Protein AF-A0A8T5V9V4-F1 (afdb_monomer)

Sequence (158 aa):
MKAQYICRNLYGHRDVLGFDLEGMMAEYPRILGSREQSSMVSTWTEYLRLSKPDTDSALLEICQYEALGERTWDGEGEPVDAPDEIDGKNVVGVEDGMVIGGELQCGNGSFHFTKQTLPDAIEWLGDNWNISDDVCHELAEAVGATTGSTTTESLPKS

Foldseek 3Di:
DDPPDDDDDDDDDDDDDDPPVPPDPPDPFDFPDKDWDDDPVFIFIWTWTWGQPDQFKIKTWIWTFDQLAFFDADPVRHTDDDPCDHPNWGFPQAGRRTTTTHDTGTDPDMDMDGLVCLVVVVVVCVVPHDDDPVNSCVSCVSNVNDPPPPPPPDDDDD

Nearest PDB structures (foldseek):
  1frs-assembly1_A  TM=3.199E-01  e=4.321E-01  Enterobacteria phage fr
  4rth-assembly1_A  TM=4.993E-01  e=8.857E+00  Zea mays
  2vtu-assembly1_L  TM=3.217E-01  e=5.010E+00  Escherichia phage MS2

Secondary structure (DSSP, 8-state):
-----S----------------S----SSEEEEEEEEE-SS-EEEEEEEEE-SSSSEEEEEEEEEEEEEEPPB-TTSPBPPPPSEETTEEEEEEETTEEEEEEEEEEEEEEEEETTTHHHHHHHHHHHS---HHHHHHHHHHTT----------PPP-

Organism: NCBI:txid2819348

Structure (mmCIF, N/CA/C/O backbone):
data_AF-A0A8T5V9V4-F1
#
_entry.id   AF-A0A8T5V9V4-F1
#
loop_
_atom_site.group_PDB
_atom_site.id
_atom_site.type_symbol
_atom_site.label_atom_id
_atom_site.label_alt_id
_atom_site.label_comp_id
_atom_site.label_asym_id
_atom_site.label_entity_id
_atom_site.label_seq_id
_atom_site.pdbx_PDB_ins_code
_atom_site.Cartn_x
_atom_site.Cartn_y
_atom_site.Cartn_z
_atom_site.occupancy
_atom_site.B_iso_or_equiv
_atom_site.auth_seq_id
_atom_site.auth_comp_id
_atom_site.auth_asym_id
_atom_site.auth_atom_id
_atom_site.pdbx_PDB_model_num
ATOM 1 N N . MET A 1 1 ? -4.435 26.937 9.897 1.00 34.62 1 MET A N 1
ATOM 2 C CA . MET A 1 1 ? -5.812 26.630 9.455 1.00 34.62 1 MET A CA 1
ATOM 3 C C . MET A 1 1 ? -6.039 25.166 9.787 1.00 34.62 1 MET A C 1
ATOM 5 O O . MET A 1 1 ? -5.243 24.353 9.348 1.00 34.62 1 MET A O 1
ATOM 9 N N . LYS A 1 2 ? -6.966 24.855 10.700 1.00 35.38 2 LYS A N 1
ATOM 10 C CA . LYS A 1 2 ? -7.152 23.501 11.247 1.00 35.38 2 LYS A CA 1
ATOM 11 C C . LYS A 1 2 ? -8.234 22.785 10.441 1.00 35.38 2 LYS A C 1
ATOM 13 O O . LYS A 1 2 ? -9.381 23.220 10.485 1.00 35.38 2 LYS A O 1
ATOM 18 N N . ALA A 1 3 ? -7.870 21.723 9.729 1.00 34.91 3 ALA A N 1
ATOM 19 C CA . ALA A 1 3 ? -8.817 20.801 9.115 1.00 34.91 3 ALA A CA 1
ATOM 20 C C . ALA A 1 3 ? -9.404 19.901 10.216 1.00 34.91 3 ALA A C 1
ATOM 22 O O . ALA A 1 3 ? -8.890 18.837 10.526 1.00 34.91 3 ALA A O 1
ATOM 23 N N . GLN A 1 4 ? -10.440 20.393 10.889 1.00 42.69 4 GLN A N 1
ATOM 24 C CA . GLN A 1 4 ? -11.364 19.559 11.653 1.00 42.69 4 GLN A CA 1
ATOM 25 C C . GLN A 1 4 ? -12.480 19.214 10.680 1.00 42.69 4 GLN A C 1
ATOM 27 O O . GLN A 1 4 ? -13.126 20.168 10.295 1.00 42.69 4 GLN A O 1
ATOM 32 N N . TYR A 1 5 ? -12.674 17.963 10.251 1.00 44.88 5 TYR A N 1
ATOM 33 C CA . TYR A 1 5 ? -13.955 17.411 9.752 1.00 44.88 5 TYR A CA 1
ATOM 34 C C . TYR A 1 5 ? -13.731 16.045 9.089 1.00 44.88 5 TYR A C 1
ATOM 36 O O . TYR A 1 5 ? -13.933 15.935 7.892 1.00 44.88 5 TYR A O 1
ATOM 44 N N . ILE A 1 6 ? -13.347 14.989 9.811 1.00 46.00 6 ILE A N 1
ATOM 45 C CA . ILE A 1 6 ? -13.555 13.624 9.294 1.00 46.00 6 ILE A CA 1
ATOM 46 C C . ILE A 1 6 ? -13.877 12.713 10.492 1.00 46.00 6 ILE A C 1
ATOM 48 O O . ILE A 1 6 ? -13.220 12.805 11.524 1.00 46.00 6 ILE A O 1
ATOM 52 N N . CYS A 1 7 ? -14.938 11.909 10.377 1.00 35.66 7 CYS A N 1
ATOM 53 C CA . CYS A 1 7 ? -15.398 10.894 11.341 1.00 35.66 7 CYS A CA 1
ATOM 54 C C . CYS A 1 7 ? -16.089 11.399 12.625 1.00 35.66 7 CYS A C 1
ATOM 56 O O . CYS A 1 7 ? -15.644 11.143 13.743 1.00 35.66 7 CYS A O 1
ATOM 58 N N . ARG A 1 8 ? -17.247 12.064 12.501 1.00 39.72 8 ARG A N 1
ATOM 59 C CA . ARG A 1 8 ? -18.157 12.275 13.645 1.00 39.72 8 ARG A CA 1
ATOM 60 C C . ARG A 1 8 ? -19.293 11.247 13.602 1.00 39.72 8 ARG A C 1
ATOM 62 O O . ARG A 1 8 ? -20.023 11.209 12.621 1.00 39.72 8 ARG A O 1
ATOM 69 N N . ASN A 1 9 ? -19.450 10.508 14.705 1.00 39.09 9 ASN A N 1
ATOM 70 C CA . ASN A 1 9 ? -20.469 9.491 15.026 1.00 39.09 9 ASN A CA 1
ATOM 71 C C . ASN A 1 9 ? -20.165 8.032 14.641 1.00 39.09 9 ASN A C 1
ATOM 73 O O . ASN A 1 9 ? -20.862 7.417 13.842 1.00 39.09 9 ASN A O 1
ATOM 77 N N . LEU A 1 10 ? -19.218 7.434 15.361 1.00 43.97 10 LEU A N 1
ATOM 78 C CA . LEU A 1 10 ? -19.236 6.007 15.687 1.00 43.97 10 LEU A CA 1
ATOM 79 C C . LEU A 1 10 ? -19.757 5.909 17.121 1.00 43.97 10 LEU A C 1
ATOM 81 O O . LEU A 1 10 ? -19.071 6.405 17.995 1.00 43.97 10 LEU A O 1
ATOM 85 N N . TYR A 1 11 ? -20.975 5.417 17.348 1.00 42.75 11 TYR A N 1
ATOM 86 C CA . TYR A 1 11 ? -21.455 4.728 18.566 1.00 42.75 11 TYR A CA 1
ATOM 87 C C . TYR A 1 11 ? -22.992 4.735 18.567 1.00 42.75 11 TYR A C 1
ATOM 89 O O . TYR A 1 11 ? -23.639 5.690 18.993 1.00 42.75 11 TYR A O 1
ATOM 97 N N . GLY A 1 12 ? -23.571 3.632 18.091 1.00 33.81 12 GLY A N 1
ATOM 98 C CA . GLY A 1 12 ? -24.980 3.281 18.241 1.00 33.81 12 GLY A CA 1
ATOM 99 C C . GLY A 1 12 ? -25.071 1.866 18.808 1.00 33.81 12 GLY A C 1
ATOM 100 O O . GLY A 1 12 ? -24.457 0.942 18.289 1.00 33.81 12 GLY A O 1
ATOM 101 N N . HIS A 1 13 ? -25.765 1.734 19.932 1.00 36.75 13 HIS A N 1
ATOM 102 C CA . HIS A 1 13 ? -25.834 0.569 20.811 1.00 36.75 13 HIS A CA 1
ATOM 103 C C . HIS A 1 13 ? -27.054 -0.319 20.477 1.00 36.75 13 HIS A C 1
ATOM 105 O O . HIS A 1 13 ? -28.148 0.228 20.357 1.00 36.75 13 HIS A O 1
ATOM 111 N N . ARG A 1 14 ? -26.868 -1.661 20.503 1.00 38.25 14 ARG A N 1
ATOM 112 C CA . ARG A 1 14 ? -27.854 -2.784 20.383 1.00 38.25 14 ARG A CA 1
ATOM 113 C C . ARG A 1 14 ? -28.484 -2.994 18.992 1.00 38.25 14 ARG A C 1
ATOM 115 O O . ARG A 1 14 ? -28.749 -2.029 18.301 1.00 38.25 14 ARG A O 1
ATOM 122 N N . ASP A 1 15 ? -28.752 -4.211 18.514 1.00 36.56 15 ASP A N 1
ATOM 123 C CA . ASP A 1 15 ? -29.278 -5.403 19.195 1.00 36.56 15 ASP A CA 1
ATOM 124 C C . ASP A 1 15 ? -28.777 -6.712 18.538 1.00 36.56 15 ASP A C 1
ATOM 126 O O . ASP A 1 15 ? -28.362 -6.737 17.382 1.00 36.56 15 ASP A O 1
ATOM 130 N N . VAL A 1 16 ? -28.796 -7.789 19.321 1.00 57.00 16 VAL A N 1
ATOM 131 C CA . VAL A 1 16 ? -28.527 -9.182 18.937 1.00 57.00 16 VAL A CA 1
ATOM 132 C C . VAL A 1 16 ? -29.448 -9.638 17.801 1.00 57.00 16 VAL A C 1
ATOM 134 O O . VAL A 1 16 ? -30.633 -9.343 17.855 1.00 57.00 16 VAL A O 1
ATOM 137 N N . LEU A 1 17 ? -28.913 -10.397 16.832 1.00 40.59 17 LEU A N 1
ATOM 138 C CA . LEU A 1 17 ? -29.478 -11.614 16.208 1.00 40.59 17 LEU A CA 1
ATOM 139 C C . LEU A 1 17 ? -28.797 -11.882 14.849 1.00 40.59 17 LEU A C 1
ATOM 141 O O . LEU A 1 17 ? -28.763 -11.010 13.991 1.00 40.59 17 LEU A O 1
ATOM 145 N N . GLY A 1 18 ? -28.334 -13.120 14.643 1.00 36.03 18 GLY A N 1
ATOM 146 C CA . GLY A 1 18 ? -27.985 -13.644 13.316 1.00 36.03 18 GLY A CA 1
ATOM 147 C C . GLY A 1 18 ? -26.489 -13.752 13.045 1.00 36.03 18 GLY A C 1
ATOM 148 O O . GLY A 1 18 ? -25.892 -12.886 12.424 1.00 36.03 18 GLY A O 1
ATOM 149 N N . PHE A 1 19 ? -25.902 -14.855 13.505 1.00 43.56 19 PHE A N 1
ATOM 150 C CA . PHE A 1 19 ? -24.667 -15.417 12.965 1.00 43.56 19 PHE A CA 1
ATOM 151 C C . PHE A 1 19 ? -24.876 -15.663 11.459 1.00 43.56 19 PHE A C 1
ATOM 153 O O . PHE A 1 19 ? -25.544 -16.625 11.091 1.00 43.56 19 PHE A O 1
ATOM 160 N N . ASP A 1 20 ? -24.334 -14.799 10.611 1.00 39.78 20 ASP A N 1
ATOM 161 C CA . ASP A 1 20 ? -24.096 -15.096 9.200 1.00 39.78 20 ASP A CA 1
ATOM 162 C C . ASP A 1 20 ? -22.614 -14.795 8.950 1.00 39.78 20 ASP A C 1
ATOM 164 O O . ASP A 1 20 ? -22.193 -13.654 8.785 1.00 39.78 20 ASP A O 1
ATOM 168 N N . LEU A 1 21 ? -21.794 -15.833 9.124 1.00 50.41 21 LEU A N 1
ATOM 169 C CA . LEU A 1 21 ? -20.327 -15.795 9.070 1.00 50.41 21 LEU A CA 1
ATOM 170 C C . LEU A 1 21 ? -19.792 -15.986 7.639 1.00 50.41 21 LEU A C 1
ATOM 172 O O . LEU A 1 21 ? -18.595 -16.200 7.469 1.00 50.41 21 LEU A O 1
ATOM 176 N N . GLU A 1 22 ? -20.655 -15.942 6.619 1.00 46.28 22 GLU A N 1
ATOM 177 C CA . GLU A 1 22 ? -20.308 -16.327 5.241 1.00 46.28 22 GLU A CA 1
ATOM 178 C C . GLU A 1 22 ? -20.420 -15.188 4.209 1.00 46.28 22 GLU A C 1
ATOM 180 O O . GLU A 1 22 ? -20.080 -15.379 3.043 1.00 46.28 22 GLU A O 1
ATOM 185 N N . GLY A 1 23 ? -20.823 -13.978 4.606 1.00 45.47 23 GLY A N 1
ATOM 186 C CA . GLY A 1 23 ? -20.908 -12.827 3.703 1.00 45.47 23 GLY A CA 1
ATOM 187 C C . GLY A 1 23 ? -19.723 -11.871 3.835 1.00 45.47 23 GLY A C 1
ATOM 188 O O . GLY A 1 23 ? -19.602 -11.205 4.853 1.00 45.47 23 GLY A O 1
ATOM 189 N N . MET A 1 24 ? -18.917 -11.745 2.774 1.00 44.44 24 MET A N 1
ATOM 190 C CA . MET A 1 24 ? -17.843 -10.748 2.579 1.00 44.44 24 MET A CA 1
ATOM 191 C C . MET A 1 24 ? -16.512 -11.018 3.299 1.00 44.44 24 MET A C 1
ATOM 193 O O . MET A 1 24 ? -15.999 -10.219 4.080 1.00 44.44 24 MET A O 1
ATOM 197 N N . MET A 1 25 ? -15.860 -12.120 2.922 1.00 48.53 25 MET A N 1
ATOM 198 C CA . MET A 1 25 ? -14.396 -12.164 2.930 1.00 48.53 25 MET A CA 1
ATOM 199 C C . MET A 1 25 ? -13.892 -11.183 1.862 1.00 48.53 25 MET A C 1
ATOM 201 O O . MET A 1 25 ? -13.732 -11.568 0.707 1.00 48.53 25 MET A O 1
ATOM 205 N N . ALA A 1 26 ? -13.683 -9.909 2.204 1.00 56.12 26 ALA A N 1
ATOM 206 C CA . ALA A 1 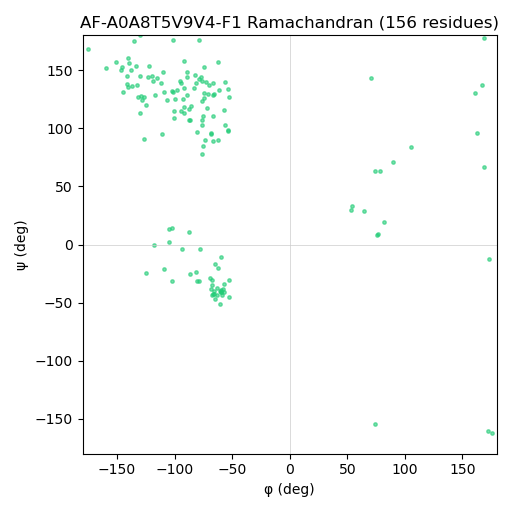26 ? -12.847 -9.057 1.363 1.00 56.12 26 ALA A CA 1
ATOM 207 C C . ALA A 1 26 ? -11.510 -9.795 1.146 1.00 56.12 26 ALA A C 1
ATOM 209 O O . ALA A 1 26 ? -10.917 -10.306 2.100 1.00 56.12 26 ALA A O 1
ATOM 210 N N . GLU A 1 27 ? -11.098 -9.968 -0.110 1.00 65.75 27 GLU A N 1
ATOM 211 C CA . GLU A 1 27 ? -9.896 -10.725 -0.464 1.00 65.75 27 GLU A CA 1
ATOM 212 C C . GLU A 1 27 ? -8.665 -9.946 0.016 1.00 65.75 27 GLU A C 1
ATOM 214 O O . GLU A 1 27 ? -8.211 -9.003 -0.628 1.00 65.75 27 GLU A O 1
ATOM 219 N N . TYR A 1 28 ? -8.155 -10.298 1.197 1.00 72.25 28 TYR A N 1
ATOM 220 C CA . TYR A 1 28 ? -6.909 -9.750 1.725 1.00 72.25 28 TYR A CA 1
ATOM 221 C C . TYR A 1 28 ? -5.720 -10.608 1.275 1.00 72.25 28 TYR A C 1
ATOM 223 O O . TYR A 1 28 ? -5.829 -11.836 1.258 1.00 72.25 28 TYR A O 1
ATOM 231 N N . PRO A 1 29 ? -4.555 -10.002 0.994 1.00 81.06 29 PRO A N 1
ATOM 232 C CA . PRO A 1 29 ? -4.262 -8.569 1.065 1.00 81.06 29 PRO A CA 1
ATOM 233 C C . PRO A 1 29 ? -4.842 -7.765 -0.110 1.00 81.06 29 PRO A C 1
ATOM 235 O O . PRO A 1 29 ? -4.762 -8.191 -1.258 1.00 81.06 29 PRO A O 1
ATOM 238 N N . ARG A 1 30 ? -5.354 -6.562 0.174 1.00 85.31 30 ARG A N 1
ATOM 239 C CA . ARG A 1 30 ? -5.933 -5.648 -0.823 1.00 85.31 30 ARG A CA 1
ATOM 240 C C . ARG A 1 30 ? -5.159 -4.336 -0.867 1.00 85.31 30 ARG A C 1
ATOM 242 O O . ARG A 1 30 ? -4.780 -3.805 0.172 1.00 85.31 30 ARG A O 1
ATOM 249 N N . ILE A 1 31 ? -4.963 -3.785 -2.062 1.00 87.31 31 ILE A N 1
ATOM 250 C CA . ILE A 1 31 ? -4.436 -2.426 -2.227 1.00 87.31 31 ILE A CA 1
ATOM 251 C C . ILE A 1 31 ? -5.602 -1.437 -2.152 1.00 87.31 31 ILE A C 1
ATOM 253 O O . ILE A 1 31 ? -6.531 -1.511 -2.954 1.00 87.31 31 ILE A O 1
ATOM 257 N N . LEU A 1 32 ? -5.557 -0.534 -1.175 1.00 86.88 32 LEU A N 1
ATOM 258 C CA . LEU A 1 32 ? -6.579 0.495 -0.956 1.00 86.88 32 LEU A CA 1
ATOM 259 C C . LEU A 1 32 ? -6.328 1.755 -1.785 1.00 86.88 32 LEU A C 1
ATOM 261 O O . LEU A 1 32 ? -7.255 2.501 -2.085 1.00 86.88 32 LEU A O 1
ATOM 265 N N . GLY A 1 33 ? -5.072 2.003 -2.142 1.00 85.69 33 GLY A N 1
ATOM 266 C CA . GLY A 1 33 ? -4.687 3.155 -2.937 1.00 85.69 33 GLY A CA 1
ATOM 267 C C . GLY A 1 33 ? -3.212 3.132 -3.297 1.00 85.69 33 GLY A C 1
ATOM 268 O O . GLY A 1 33 ? -2.431 2.349 -2.754 1.00 85.69 33 GLY A O 1
ATOM 269 N N . SER A 1 34 ? -2.840 4.016 -4.210 1.00 88.06 34 SER A N 1
ATOM 270 C CA . SER A 1 34 ? -1.457 4.284 -4.573 1.00 88.06 34 SER A CA 1
ATOM 271 C C . SER A 1 34 ? -1.216 5.787 -4.618 1.00 88.06 34 SER A C 1
ATOM 273 O O . SER A 1 34 ? -2.145 6.576 -4.818 1.00 88.06 34 SER A O 1
ATOM 275 N N . ARG A 1 35 ? 0.032 6.194 -4.400 1.00 86.38 35 ARG A N 1
ATOM 276 C CA . ARG A 1 35 ? 0.480 7.571 -4.599 1.00 86.38 35 ARG A CA 1
ATOM 277 C C . ARG A 1 35 ? 1.874 7.580 -5.195 1.00 86.38 35 ARG A C 1
ATOM 279 O O . ARG A 1 35 ? 2.708 6.755 -4.837 1.00 86.38 35 ARG A O 1
ATOM 286 N N . GLU A 1 36 ? 2.122 8.551 -6.053 1.00 87.00 36 GLU A N 1
ATOM 287 C CA . GLU A 1 36 ? 3.465 8.840 -6.533 1.00 87.00 36 GLU A CA 1
ATOM 288 C C . GLU A 1 36 ? 4.179 9.723 -5.508 1.00 87.00 36 GLU A C 1
ATOM 290 O O . GLU A 1 36 ? 3.608 10.687 -4.989 1.00 87.00 36 GLU A O 1
ATOM 295 N N . GLN A 1 37 ? 5.420 9.375 -5.201 1.00 85.00 37 GLN A N 1
ATOM 296 C CA . GLN A 1 37 ? 6.318 10.148 -4.362 1.00 85.00 37 GLN A CA 1
ATOM 297 C C . GLN A 1 37 ? 7.580 10.452 -5.148 1.00 85.00 37 GLN A C 1
ATOM 299 O O . GLN A 1 37 ? 8.076 9.636 -5.916 1.00 85.00 37 GLN A O 1
ATOM 304 N N . SER A 1 38 ? 8.130 11.637 -4.925 1.00 84.75 38 SER A N 1
ATOM 305 C CA . SER A 1 38 ? 9.365 12.061 -5.569 1.00 84.75 38 SER A CA 1
ATOM 306 C C . SER A 1 38 ? 10.312 12.647 -4.541 1.00 84.75 38 SER A C 1
ATOM 308 O O . SER A 1 38 ? 9.922 13.466 -3.706 1.00 84.75 38 SER A O 1
ATOM 310 N N . SER A 1 39 ? 11.577 12.282 -4.648 1.00 79.81 39 SER A N 1
ATOM 311 C CA . SER A 1 39 ? 12.688 12.992 -4.029 1.00 79.81 39 SER A CA 1
ATOM 312 C C . SER A 1 39 ? 13.409 13.850 -5.064 1.00 79.81 39 SER A C 1
ATOM 314 O O . SER A 1 39 ? 13.139 13.774 -6.255 1.00 79.81 39 SER A O 1
ATOM 316 N N . MET A 1 40 ? 14.406 14.625 -4.627 1.00 76.94 40 MET A N 1
ATOM 317 C CA . MET A 1 40 ? 15.294 15.357 -5.546 1.00 76.94 40 MET A CA 1
ATOM 318 C C . MET A 1 40 ? 16.071 14.449 -6.521 1.00 76.94 40 MET A C 1
ATOM 320 O O . MET A 1 40 ? 16.739 14.966 -7.411 1.00 76.94 40 MET A O 1
ATOM 324 N N . VAL A 1 41 ? 16.045 13.129 -6.312 1.00 70.50 41 VAL A N 1
ATOM 325 C CA . VAL A 1 41 ? 16.910 12.156 -6.993 1.00 70.50 41 VAL A CA 1
ATOM 326 C C . VAL A 1 41 ? 16.124 11.047 -7.700 1.00 70.50 41 VAL A C 1
ATOM 328 O O . VAL A 1 41 ? 16.662 10.450 -8.626 1.00 70.50 41 VAL A O 1
ATOM 331 N N . SER A 1 42 ? 14.890 10.743 -7.283 1.00 75.56 42 SER A N 1
ATOM 332 C CA . SER A 1 42 ? 14.117 9.620 -7.838 1.00 75.56 42 SER A CA 1
ATOM 333 C C . SER A 1 42 ? 12.624 9.778 -7.573 1.00 75.56 42 SER A C 1
ATOM 335 O O . SER A 1 42 ? 12.246 10.349 -6.545 1.00 75.56 42 SER A O 1
ATOM 337 N N . THR A 1 43 ? 11.803 9.206 -8.451 1.00 83.62 43 THR A N 1
ATOM 338 C CA . THR A 1 43 ? 10.344 9.083 -8.291 1.00 83.62 43 THR A CA 1
ATOM 339 C C . THR A 1 43 ? 9.961 7.613 -8.098 1.00 83.62 43 THR A C 1
ATOM 341 O O . THR A 1 43 ? 10.539 6.743 -8.744 1.00 83.62 43 THR A O 1
ATOM 344 N N . TRP A 1 44 ? 9.030 7.319 -7.188 1.00 86.94 44 TRP A N 1
ATOM 345 C CA . TRP A 1 44 ? 8.526 5.967 -6.930 1.00 86.94 44 TRP A CA 1
ATOM 346 C C . TRP A 1 44 ? 7.049 5.975 -6.534 1.00 86.94 44 TRP A C 1
ATOM 348 O O . TRP A 1 44 ? 6.569 6.908 -5.887 1.00 86.94 44 TRP A O 1
ATOM 358 N N . THR A 1 45 ? 6.337 4.896 -6.852 1.00 88.81 45 THR A N 1
ATOM 359 C CA . THR A 1 45 ? 4.956 4.700 -6.410 1.00 88.81 45 THR A CA 1
ATOM 360 C C . THR A 1 45 ? 4.901 3.907 -5.108 1.00 88.81 45 THR A C 1
ATOM 362 O O . THR A 1 45 ? 5.404 2.787 -4.998 1.00 88.81 45 THR A O 1
ATOM 365 N N . GLU A 1 46 ? 4.233 4.483 -4.113 1.00 90.88 46 GLU A N 1
ATOM 366 C CA . GLU A 1 46 ? 3.862 3.804 -2.879 1.00 90.88 46 GLU A CA 1
ATOM 367 C C . GLU A 1 46 ? 2.437 3.262 -2.985 1.00 90.88 46 GLU A C 1
ATOM 369 O O . GLU A 1 46 ? 1.529 3.927 -3.484 1.00 90.88 46 GLU A O 1
ATOM 374 N N . TYR A 1 47 ? 2.227 2.068 -2.448 1.00 89.50 47 TYR A N 1
ATOM 375 C CA . TYR A 1 47 ? 0.951 1.373 -2.404 1.00 89.50 47 TYR A CA 1
ATOM 376 C C . TYR A 1 47 ? 0.537 1.180 -0.951 1.00 89.50 47 TYR A C 1
ATOM 378 O O . TYR A 1 47 ? 1.305 0.661 -0.137 1.00 89.50 47 TYR A O 1
ATOM 386 N N . LEU A 1 48 ? -0.691 1.578 -0.629 1.00 89.50 48 LEU A N 1
ATOM 387 C CA . LEU A 1 48 ? -1.295 1.318 0.667 1.00 89.50 48 LEU A CA 1
ATOM 388 C C . LEU A 1 48 ? -1.960 -0.053 0.630 1.00 89.50 48 LEU A C 1
ATOM 390 O O . LEU A 1 48 ? -3.012 -0.232 0.012 1.00 89.50 48 LEU A O 1
ATOM 394 N N . ARG A 1 49 ? -1.346 -1.021 1.299 1.00 90.38 49 ARG A N 1
ATOM 395 C CA . ARG A 1 49 ? -1.846 -2.385 1.420 1.00 90.38 49 ARG A CA 1
ATOM 396 C C . ARG A 1 49 ? -2.572 -2.553 2.747 1.00 90.38 49 ARG A C 1
ATOM 398 O O . ARG A 1 49 ? -2.055 -2.192 3.798 1.00 90.38 49 ARG A O 1
ATOM 405 N N . LEU A 1 50 ? -3.752 -3.153 2.690 1.00 89.75 50 LEU A N 1
ATOM 406 C CA . LEU A 1 50 ? -4.492 -3.628 3.845 1.00 89.75 50 LEU A CA 1
ATOM 407 C C . LEU A 1 50 ? -4.419 -5.153 3.879 1.00 89.75 50 LEU A C 1
ATOM 409 O O . LEU A 1 50 ? -4.786 -5.833 2.920 1.00 89.75 50 LEU A O 1
ATOM 413 N N . SER A 1 51 ? -3.940 -5.682 4.993 1.00 89.56 51 SER A N 1
ATOM 414 C CA . SER A 1 51 ? -3.814 -7.107 5.277 1.00 89.56 51 SER A CA 1
ATOM 415 C C . SER A 1 51 ? -4.654 -7.433 6.518 1.00 89.56 51 SER A C 1
ATOM 417 O O . SER A 1 51 ? -4.714 -6.634 7.449 1.00 89.56 51 SER A O 1
ATOM 419 N N . LYS A 1 52 ? -5.279 -8.612 6.580 1.00 86.88 52 LYS A N 1
ATOM 420 C CA . LYS A 1 52 ? -5.935 -9.109 7.802 1.00 86.88 52 LYS A CA 1
ATOM 421 C C . LYS A 1 52 ? -5.161 -10.296 8.362 1.00 86.88 52 LYS A C 1
ATOM 423 O O . LYS A 1 52 ? -5.364 -11.411 7.884 1.00 86.88 52 LYS A O 1
ATOM 428 N N . PRO A 1 53 ? -4.254 -10.078 9.328 1.00 82.31 53 PRO A N 1
ATOM 429 C CA . PRO A 1 53 ? -3.576 -11.188 9.984 1.00 82.31 53 PRO A CA 1
ATOM 430 C C . PRO A 1 53 ? -4.534 -11.995 10.877 1.00 82.31 53 PRO A C 1
ATOM 432 O O . PRO A 1 53 ? -4.354 -13.203 10.998 1.00 82.31 53 PRO A O 1
ATOM 435 N N . ASP A 1 54 ? -5.580 -11.363 11.432 1.00 80.75 54 ASP A N 1
ATOM 436 C CA . ASP A 1 54 ? -6.599 -12.014 12.265 1.00 80.75 54 ASP A CA 1
ATOM 437 C C . ASP A 1 54 ? -8.027 -11.582 11.888 1.00 80.75 54 ASP A C 1
ATOM 439 O O . ASP A 1 54 ? -8.257 -10.687 11.076 1.00 80.75 54 ASP A O 1
ATOM 443 N N . THR A 1 55 ? -9.024 -12.201 12.526 1.00 77.00 55 THR A N 1
ATOM 444 C CA . THR A 1 55 ? -10.444 -11.882 12.305 1.00 77.00 55 THR A CA 1
ATOM 445 C C . THR A 1 55 ? -10.839 -10.492 12.819 1.00 77.00 55 THR A C 1
ATOM 447 O O . THR A 1 55 ? -11.628 -9.816 12.162 1.00 77.00 55 THR A O 1
ATOM 450 N N . ASP A 1 56 ? -10.295 -10.072 13.968 1.00 80.62 56 ASP A N 1
ATOM 451 C CA . ASP A 1 56 ? -10.621 -8.802 14.659 1.00 80.62 56 ASP A CA 1
ATOM 452 C C . ASP A 1 56 ? -9.526 -7.729 14.491 1.00 80.62 56 ASP A C 1
ATOM 454 O O . ASP A 1 56 ? -9.604 -6.632 15.047 1.00 80.62 56 ASP A O 1
ATOM 458 N N . SER A 1 57 ? -8.473 -8.052 13.737 1.00 85.25 57 SER A N 1
ATOM 459 C CA . SER A 1 57 ? -7.294 -7.208 13.587 1.00 85.25 57 SER A CA 1
ATOM 460 C C . SER A 1 57 ? -6.944 -7.025 12.112 1.00 85.25 57 SER A C 1
ATOM 462 O O . SER A 1 57 ? -7.130 -7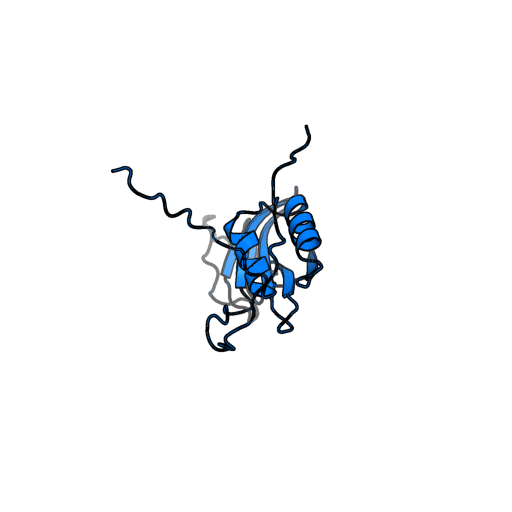.917 11.283 1.00 85.25 57 SER A O 1
ATOM 464 N N . ALA A 1 58 ? -6.450 -5.841 11.779 1.00 89.31 58 ALA A N 1
ATOM 465 C CA . ALA A 1 58 ? -6.061 -5.473 10.433 1.00 89.31 58 ALA A CA 1
ATOM 466 C C . ALA A 1 58 ? -4.738 -4.706 10.468 1.00 89.31 58 ALA A C 1
ATOM 468 O O . ALA A 1 58 ? -4.396 -4.040 11.444 1.00 89.31 58 ALA A O 1
ATOM 469 N N . LEU A 1 59 ? -3.962 -4.838 9.403 1.00 91.12 59 LEU A N 1
ATOM 470 C CA . LEU A 1 59 ? -2.634 -4.272 9.261 1.00 91.12 59 LEU A CA 1
ATOM 471 C C . LEU A 1 59 ? -2.602 -3.421 7.996 1.00 91.12 59 LEU A C 1
ATOM 473 O O . LEU A 1 59 ? -2.844 -3.923 6.901 1.00 91.12 59 LEU A O 1
ATOM 477 N N . LEU A 1 60 ? -2.307 -2.138 8.163 1.00 90.62 60 LEU A N 1
ATOM 478 C CA . LEU A 1 60 ? -1.976 -1.241 7.064 1.00 90.62 60 LEU A CA 1
ATOM 479 C C . LEU A 1 60 ? -0.474 -1.240 6.854 1.00 90.62 60 LEU A C 1
ATOM 481 O O . LEU A 1 60 ? 0.278 -1.126 7.818 1.00 90.62 60 LEU A O 1
ATOM 485 N N . GLU A 1 61 ? -0.042 -1.329 5.607 1.00 91.44 61 GLU A N 1
ATOM 486 C CA . GLU A 1 61 ? 1.366 -1.364 5.231 1.00 91.44 61 GLU A CA 1
ATOM 487 C C . GLU A 1 61 ? 1.587 -0.464 4.018 1.00 91.44 61 GLU A C 1
ATOM 489 O O . GLU A 1 61 ? 0.807 -0.479 3.065 1.00 91.44 61 GLU A O 1
ATOM 494 N N . ILE A 1 62 ? 2.660 0.323 4.052 1.00 90.75 62 ILE A N 1
ATOM 495 C CA . ILE A 1 62 ? 3.144 1.066 2.892 1.00 90.75 62 ILE A CA 1
ATOM 496 C C . ILE A 1 62 ? 4.171 0.191 2.192 1.00 90.75 62 ILE A C 1
ATOM 498 O O . ILE A 1 62 ? 5.206 -0.168 2.769 1.00 90.75 62 ILE A O 1
ATOM 502 N N . CYS A 1 63 ? 3.861 -0.141 0.947 1.00 90.25 63 CYS A N 1
ATOM 503 C CA . CYS A 1 63 ? 4.653 -1.032 0.125 1.00 90.25 63 CYS A CA 1
ATOM 504 C C . CYS A 1 63 ? 5.091 -0.329 -1.160 1.00 90.25 63 CYS A C 1
ATOM 506 O O . CYS A 1 63 ? 4.418 0.576 -1.645 1.00 90.25 63 CYS A O 1
ATOM 508 N N . GLN A 1 64 ? 6.204 -0.764 -1.731 1.00 89.94 64 GLN A N 1
ATOM 509 C CA . GLN A 1 64 ? 6.701 -0.297 -3.022 1.00 89.94 64 GLN A CA 1
ATOM 510 C C . GLN A 1 64 ? 7.257 -1.478 -3.814 1.00 89.94 64 GLN A C 1
ATOM 512 O O . GLN A 1 64 ? 7.644 -2.497 -3.234 1.00 89.94 64 GLN A O 1
ATOM 517 N N . TYR A 1 65 ? 7.303 -1.346 -5.136 1.00 89.00 65 TYR A N 1
ATOM 518 C CA . TYR A 1 65 ? 8.047 -2.298 -5.953 1.00 89.00 65 TYR A CA 1
ATOM 519 C C . TYR A 1 65 ? 9.548 -2.054 -5.827 1.00 89.00 65 TYR A C 1
ATOM 521 O O . TYR A 1 65 ? 10.007 -0.945 -5.534 1.00 89.00 65 TYR A O 1
ATOM 529 N N . GLU A 1 66 ? 10.314 -3.120 -6.021 1.00 87.38 66 GLU A N 1
ATOM 530 C CA . GLU A 1 66 ? 11.762 -3.023 -6.069 1.00 87.38 66 GLU A CA 1
ATOM 531 C C . GLU A 1 66 ? 12.194 -2.493 -7.440 1.00 87.38 66 GLU A C 1
ATOM 533 O O . GLU A 1 66 ? 11.616 -2.851 -8.470 1.00 87.38 66 GLU A O 1
ATOM 538 N N . ALA A 1 67 ? 13.226 -1.651 -7.452 1.00 88.50 67 ALA A N 1
ATOM 539 C CA . ALA A 1 67 ? 13.907 -1.276 -8.680 1.00 88.50 67 ALA A CA 1
ATOM 540 C C . ALA A 1 67 ? 14.801 -2.441 -9.131 1.00 88.50 67 ALA A C 1
ATOM 542 O O . ALA A 1 67 ? 15.805 -2.745 -8.488 1.00 88.50 67 ALA A O 1
ATOM 543 N N . LEU A 1 68 ? 14.427 -3.082 -10.237 1.00 88.38 68 LEU A N 1
ATOM 544 C CA . LEU A 1 68 ? 15.142 -4.222 -10.813 1.00 88.38 68 LEU A CA 1
ATOM 545 C C . LEU A 1 68 ? 16.347 -3.784 -11.654 1.00 88.38 68 LEU A C 1
ATOM 547 O O . LEU A 1 68 ? 17.294 -4.548 -11.830 1.00 88.38 68 LEU A O 1
ATOM 551 N N . GLY A 1 69 ? 16.331 -2.552 -12.167 1.00 86.00 69 GLY A N 1
ATOM 552 C CA . GLY A 1 69 ? 17.447 -1.978 -12.913 1.00 86.00 69 GLY A CA 1
ATOM 553 C C . GLY A 1 69 ? 17.087 -0.683 -13.631 1.00 86.00 69 GLY A C 1
ATOM 554 O O . GLY A 1 69 ? 15.945 -0.237 -13.600 1.00 86.00 69 GLY A O 1
ATOM 555 N N . GLU A 1 70 ? 18.069 -0.077 -14.289 1.00 85.94 70 GLU A N 1
ATOM 556 C CA . GLU A 1 70 ? 17.859 1.085 -15.155 1.00 85.94 70 GLU A CA 1
ATOM 557 C C . GLU A 1 70 ? 17.271 0.652 -16.504 1.00 85.94 70 GLU A C 1
ATOM 559 O O . GLU A 1 70 ? 17.620 -0.395 -17.057 1.00 85.94 70 GLU A O 1
ATOM 564 N N . ARG A 1 71 ? 16.390 1.480 -17.064 1.00 83.81 71 ARG A N 1
ATOM 565 C CA . ARG A 1 71 ? 15.865 1.292 -18.412 1.00 83.81 71 ARG A CA 1
ATOM 566 C C . ARG A 1 71 ? 16.995 1.470 -19.418 1.00 83.81 71 ARG A C 1
ATOM 568 O O . ARG A 1 71 ? 17.708 2.474 -19.413 1.00 83.81 71 ARG A O 1
ATOM 575 N N . THR A 1 72 ? 17.126 0.506 -20.317 1.00 85.31 72 THR A N 1
ATOM 576 C CA . THR A 1 72 ? 18.106 0.555 -21.400 1.00 85.31 72 THR A CA 1
ATOM 577 C C . THR A 1 72 ? 17.597 1.382 -22.576 1.00 85.31 72 THR A C 1
ATOM 579 O O . THR A 1 72 ? 16.410 1.351 -22.903 1.00 85.31 72 THR A O 1
ATOM 582 N N . TRP A 1 73 ? 18.517 2.073 -23.242 1.00 84.12 73 TRP A N 1
ATOM 583 C CA . TRP A 1 73 ? 18.260 2.870 -24.440 1.00 84.12 73 TRP A CA 1
ATOM 584 C C . TRP A 1 73 ? 19.010 2.258 -25.616 1.00 84.12 73 TRP A C 1
ATOM 586 O O . TRP A 1 73 ? 20.115 1.736 -25.438 1.00 84.12 73 TRP A O 1
ATOM 596 N N . ASP A 1 74 ? 18.417 2.286 -26.803 1.00 83.56 74 ASP A N 1
ATOM 597 C CA . ASP A 1 74 ? 19.091 1.811 -28.003 1.00 83.56 74 ASP A CA 1
ATOM 598 C C . ASP A 1 74 ? 20.084 2.866 -28.539 1.00 83.56 74 ASP A C 1
ATOM 600 O O . ASP A 1 74 ? 20.224 3.969 -28.002 1.00 83.56 74 ASP A O 1
ATOM 604 N N . GLY A 1 75 ? 20.823 2.518 -29.596 1.00 79.75 75 GLY A N 1
ATOM 605 C CA . GLY A 1 75 ? 21.852 3.387 -30.179 1.00 79.75 75 GLY A CA 1
ATOM 606 C C . GLY A 1 75 ? 21.324 4.687 -30.804 1.00 79.75 75 GLY A C 1
ATOM 607 O O . GLY A 1 75 ? 22.112 5.606 -31.026 1.00 79.75 75 GLY A O 1
ATOM 608 N N . GLU A 1 76 ? 20.023 4.772 -31.072 1.00 83.31 76 GLU A N 1
ATOM 609 C CA . GLU A 1 76 ? 19.310 5.948 -31.580 1.00 83.31 76 GLU A CA 1
ATOM 610 C C . GLU A 1 76 ? 18.709 6.797 -30.443 1.00 83.31 76 GLU A C 1
ATOM 612 O O . GLU A 1 76 ? 18.228 7.905 -30.685 1.00 83.31 76 GLU A O 1
ATOM 617 N N . GLY A 1 77 ? 18.826 6.332 -29.192 1.00 77.50 77 GLY A N 1
ATOM 618 C CA . GLY A 1 77 ? 18.335 7.025 -28.004 1.00 77.50 77 GLY A CA 1
ATOM 619 C C . GLY A 1 77 ? 16.844 6.824 -27.747 1.00 77.50 77 GLY A C 1
ATOM 620 O O . GLY A 1 77 ? 16.257 7.622 -27.014 1.00 77.50 77 GLY A O 1
ATO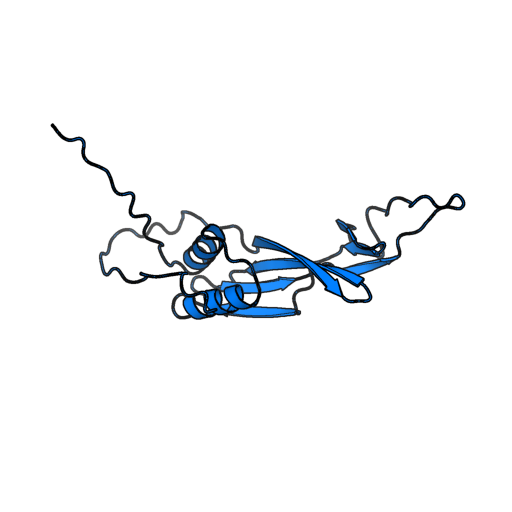M 621 N N . GLU A 1 78 ? 16.227 5.788 -28.318 1.00 82.06 78 GLU A N 1
ATOM 622 C CA . GLU A 1 78 ? 14.865 5.386 -27.985 1.00 82.06 78 GLU A CA 1
ATOM 623 C C . GLU A 1 78 ? 14.878 4.385 -26.816 1.00 82.06 78 GLU A C 1
ATOM 625 O O . GLU A 1 78 ? 15.843 3.642 -26.589 1.00 82.06 78 GLU A O 1
ATOM 630 N N . PRO A 1 79 ? 13.836 4.401 -25.975 1.00 79.44 79 PRO A N 1
ATOM 631 C CA . PRO A 1 79 ? 13.791 3.504 -24.843 1.00 79.44 79 PRO A CA 1
ATOM 632 C C . PRO A 1 79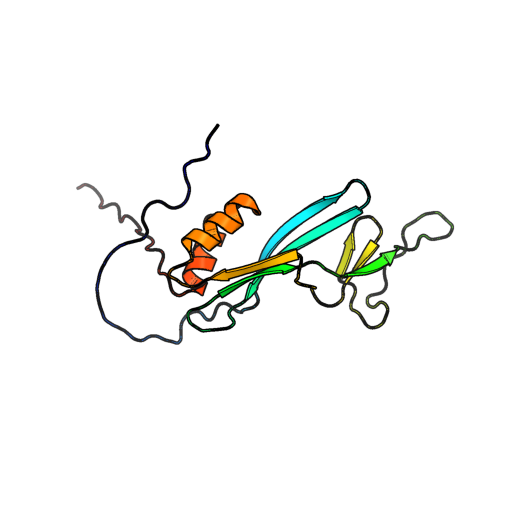 ? 13.476 2.083 -25.313 1.00 79.44 79 PRO A C 1
ATOM 634 O O . PRO A 1 79 ? 12.440 1.840 -25.929 1.00 79.44 79 PRO A O 1
ATOM 637 N N . VAL A 1 80 ? 14.324 1.126 -24.944 1.00 83.00 80 VAL A N 1
ATOM 638 C CA . VAL A 1 80 ? 14.053 -0.293 -25.190 1.00 83.00 80 VAL A CA 1
ATOM 639 C C . VAL A 1 80 ? 12.957 -0.757 -24.227 1.00 83.00 80 VAL A C 1
ATOM 641 O O . VAL A 1 80 ? 12.921 -0.349 -23.057 1.00 83.00 80 VAL A O 1
ATOM 644 N N . ASP A 1 81 ? 12.038 -1.587 -24.720 1.00 81.75 81 ASP A N 1
ATOM 645 C CA . ASP A 1 81 ? 11.048 -2.252 -23.876 1.00 81.75 81 ASP A CA 1
ATOM 646 C C . ASP A 1 81 ? 11.740 -3.158 -22.856 1.00 81.75 81 ASP A C 1
ATOM 648 O O . ASP A 1 81 ? 12.650 -3.926 -23.183 1.00 81.75 81 ASP A O 1
ATOM 652 N N . ALA A 1 82 ? 11.312 -3.046 -21.599 1.00 82.44 82 ALA A N 1
ATOM 653 C CA . ALA A 1 82 ? 11.803 -3.924 -20.553 1.00 82.44 82 ALA A CA 1
ATOM 654 C C . ALA A 1 82 ? 11.320 -5.359 -20.834 1.00 82.44 82 ALA A C 1
ATOM 656 O O . ALA A 1 82 ? 10.168 -5.537 -21.236 1.00 82.44 82 ALA A O 1
ATOM 657 N N . PRO A 1 83 ? 12.169 -6.382 -20.634 1.00 86.25 83 PRO A N 1
ATOM 658 C CA . PRO A 1 83 ? 11.715 -7.766 -20.705 1.00 86.25 83 PRO A CA 1
ATOM 659 C C . PRO A 1 83 ? 10.667 -8.028 -19.617 1.00 86.25 83 PRO A C 1
ATOM 661 O O . PRO A 1 83 ? 10.660 -7.352 -18.592 1.00 86.25 83 PRO A O 1
ATOM 664 N N . ASP A 1 84 ? 9.822 -9.042 -19.799 1.00 86.25 84 ASP A N 1
ATOM 665 C CA . ASP A 1 84 ? 8.806 -9.408 -18.802 1.00 86.25 84 ASP A CA 1
ATOM 666 C C . ASP A 1 84 ? 9.416 -9.857 -17.457 1.00 86.25 84 ASP A C 1
ATOM 668 O O . ASP A 1 84 ? 8.755 -9.817 -16.424 1.00 86.25 84 ASP A O 1
ATOM 672 N N . GLU A 1 85 ? 10.689 -10.263 -17.440 1.00 88.56 85 GLU A N 1
ATOM 673 C CA . GLU A 1 85 ? 11.398 -10.726 -16.247 1.00 88.56 85 GLU A CA 1
ATOM 674 C C . GLU A 1 85 ? 12.849 -10.218 -16.228 1.00 88.56 85 GLU A C 1
ATOM 676 O O . GLU A 1 85 ? 13.561 -10.289 -17.234 1.00 88.56 85 GLU A O 1
ATOM 681 N N . ILE A 1 86 ? 13.304 -9.738 -15.067 1.00 87.62 86 ILE A N 1
ATOM 682 C CA . ILE A 1 86 ? 14.697 -9.355 -14.796 1.00 87.62 86 ILE A CA 1
ATOM 683 C C . ILE A 1 86 ? 15.137 -10.048 -13.507 1.00 87.62 86 ILE A C 1
ATOM 685 O O . ILE A 1 86 ? 14.457 -9.949 -12.491 1.00 87.62 86 ILE A O 1
ATOM 689 N N . ASP A 1 87 ? 16.271 -10.753 -13.539 1.00 84.19 87 ASP A N 1
ATOM 690 C CA . ASP A 1 87 ? 16.830 -11.474 -12.378 1.00 84.19 87 ASP A CA 1
ATOM 691 C C . ASP A 1 87 ? 15.838 -12.466 -11.720 1.00 84.19 87 ASP A C 1
ATOM 693 O O . ASP A 1 87 ? 15.820 -12.655 -10.507 1.00 84.19 87 ASP A O 1
ATOM 697 N N . GLY A 1 88 ? 14.960 -13.091 -12.516 1.00 86.38 88 GLY A N 1
ATOM 698 C CA . GLY A 1 88 ? 13.921 -13.998 -12.006 1.00 86.38 88 GLY A CA 1
ATOM 699 C C . GLY A 1 88 ? 12.732 -13.294 -11.339 1.00 86.38 88 GLY A C 1
ATOM 700 O O . GLY A 1 88 ? 11.898 -13.954 -10.718 1.00 86.38 88 GLY A O 1
ATOM 701 N N . LYS A 1 89 ? 12.652 -11.960 -11.430 1.00 87.88 89 LYS A N 1
ATOM 702 C CA . LYS A 1 89 ? 11.565 -11.137 -10.891 1.00 87.88 89 LYS A CA 1
ATOM 703 C C . LYS A 1 89 ? 10.725 -10.570 -12.032 1.00 87.88 89 LYS A C 1
ATOM 705 O O . LYS A 1 89 ? 11.257 -9.988 -12.976 1.00 87.88 89 LYS A O 1
ATOM 710 N N . ASN A 1 90 ? 9.405 -10.714 -11.923 1.00 89.06 90 ASN A N 1
ATOM 711 C CA . ASN A 1 90 ? 8.470 -10.227 -12.935 1.00 89.06 90 ASN A CA 1
ATOM 712 C C . ASN A 1 90 ? 8.477 -8.697 -12.996 1.00 89.06 90 ASN A C 1
ATOM 714 O O . ASN A 1 90 ? 8.286 -8.037 -11.972 1.00 89.06 90 ASN A O 1
ATOM 718 N N . VAL A 1 91 ? 8.651 -8.139 -14.186 1.00 90.31 91 VAL A N 1
ATOM 719 C CA . VAL A 1 91 ? 8.579 -6.700 -14.421 1.00 90.31 91 VAL A CA 1
ATOM 720 C C . VAL A 1 91 ? 7.120 -6.262 -14.384 1.00 90.31 91 VAL A C 1
ATOM 722 O O . VAL A 1 91 ? 6.245 -6.858 -15.009 1.00 90.31 91 VAL A O 1
ATOM 725 N N . VAL A 1 92 ? 6.854 -5.213 -13.613 1.00 87.81 92 VAL A N 1
ATOM 726 C CA . VAL A 1 92 ? 5.517 -4.624 -13.468 1.00 87.81 92 VAL A CA 1
ATOM 727 C C . VAL A 1 92 ? 5.408 -3.347 -14.292 1.00 87.81 92 VAL A C 1
ATOM 729 O O . VAL A 1 92 ? 4.339 -3.036 -14.816 1.00 87.81 92 VAL A O 1
ATOM 732 N N . GLY A 1 93 ? 6.513 -2.618 -14.445 1.00 85.75 93 GLY A N 1
ATOM 733 C CA . GLY A 1 93 ? 6.535 -1.402 -15.240 1.00 85.75 93 GLY A CA 1
ATOM 734 C C . GLY A 1 93 ? 7.865 -0.670 -15.187 1.00 85.75 93 GLY A C 1
ATOM 735 O O . GLY A 1 93 ? 8.899 -1.223 -14.814 1.00 85.75 93 GLY A O 1
ATOM 736 N N . VAL A 1 94 ? 7.821 0.601 -15.578 1.00 84.88 94 VAL A N 1
ATOM 737 C CA . VAL A 1 94 ? 8.971 1.504 -15.567 1.00 84.88 94 VAL A CA 1
ATOM 738 C C . VAL A 1 94 ? 8.560 2.813 -14.902 1.00 84.88 94 VAL A C 1
ATOM 740 O O . VAL A 1 94 ? 7.593 3.438 -15.332 1.00 84.88 94 VAL A O 1
ATOM 743 N N . GLU A 1 95 ? 9.317 3.243 -13.897 1.00 84.06 95 GLU A N 1
ATOM 744 C CA . GLU A 1 95 ? 9.131 4.497 -13.163 1.00 84.06 95 GLU A CA 1
ATOM 745 C C . GLU A 1 95 ? 10.438 5.293 -13.168 1.00 84.06 95 GLU A C 1
ATOM 747 O O . GLU A 1 95 ? 11.485 4.756 -12.830 1.00 84.06 95 GLU A O 1
ATOM 752 N N . ASP A 1 96 ? 10.402 6.563 -13.582 1.00 80.19 96 ASP A N 1
ATOM 753 C CA . ASP A 1 96 ? 11.579 7.459 -13.611 1.00 80.19 96 ASP A CA 1
ATOM 754 C C . ASP A 1 96 ? 12.801 6.903 -14.374 1.00 80.19 96 ASP A C 1
ATOM 756 O O . ASP A 1 96 ? 13.953 7.180 -14.056 1.00 80.19 96 ASP A O 1
ATOM 760 N N . GLY A 1 97 ? 12.559 6.072 -15.392 1.00 80.69 97 GLY A N 1
ATOM 761 C CA . GLY A 1 97 ? 13.632 5.392 -16.121 1.00 80.69 97 GLY A CA 1
ATOM 762 C C . GLY A 1 97 ? 14.234 4.196 -15.379 1.00 80.69 97 GLY A C 1
ATOM 763 O O . GLY A 1 97 ? 15.211 3.637 -15.859 1.00 80.69 97 GLY A O 1
ATOM 764 N N . MET A 1 98 ? 13.639 3.761 -14.271 1.00 86.38 98 MET A N 1
ATOM 765 C CA . MET A 1 98 ? 13.951 2.520 -13.568 1.00 86.38 98 MET A CA 1
ATOM 766 C C . MET A 1 98 ? 12.889 1.470 -13.884 1.00 86.38 98 MET A C 1
ATOM 768 O O . MET A 1 98 ? 11.692 1.734 -13.805 1.00 86.38 98 MET A O 1
ATOM 772 N N . VAL A 1 99 ? 13.309 0.262 -14.237 1.00 88.50 99 VAL A N 1
ATOM 773 C CA . VAL A 1 99 ? 12.414 -0.886 -14.361 1.00 88.50 99 VAL A CA 1
ATOM 774 C C . VAL A 1 99 ? 12.070 -1.375 -12.959 1.00 88.50 99 VAL A C 1
ATOM 776 O O . VAL A 1 99 ? 12.965 -1.700 -12.178 1.00 88.50 99 VAL A O 1
ATOM 779 N N . ILE A 1 100 ? 10.779 -1.430 -12.645 1.00 89.31 100 ILE A N 1
ATOM 780 C CA . ILE A 1 100 ? 10.270 -1.882 -11.351 1.00 89.31 100 ILE A CA 1
ATOM 781 C C . ILE A 1 100 ? 9.562 -3.229 -11.475 1.00 89.31 100 ILE A C 1
ATOM 783 O O . ILE A 1 100 ? 8.931 -3.540 -12.491 1.00 89.31 100 ILE A O 1
ATOM 787 N N . GLY A 1 101 ? 9.635 -4.035 -10.421 1.00 88.00 101 GLY A N 1
ATOM 788 C CA . GLY A 1 101 ? 8.951 -5.318 -10.394 1.00 88.00 101 GLY A CA 1
ATOM 789 C C . GLY A 1 101 ? 9.289 -6.183 -9.189 1.00 88.00 101 GLY A C 1
ATOM 790 O O . GLY A 1 101 ? 9.741 -5.700 -8.151 1.00 88.00 101 GLY A O 1
ATOM 791 N N . GLY A 1 102 ? 9.028 -7.478 -9.332 1.00 87.00 102 GLY A N 1
ATOM 792 C CA . GLY A 1 102 ? 9.126 -8.455 -8.258 1.00 87.00 102 GLY A CA 1
ATOM 793 C C . GLY A 1 102 ? 7.978 -8.356 -7.255 1.00 87.00 102 GLY A C 1
ATOM 794 O O . GLY A 1 102 ? 6.864 -7.937 -7.572 1.00 87.00 102 GLY A O 1
ATOM 795 N N . GLU A 1 103 ? 8.249 -8.793 -6.029 1.00 86.38 103 GLU A N 1
ATOM 796 C CA . GLU A 1 103 ? 7.280 -8.767 -4.935 1.00 86.38 103 GLU A CA 1
ATOM 797 C C . GLU A 1 103 ? 7.220 -7.376 -4.294 1.00 86.38 103 GLU A C 1
ATOM 799 O O . GLU A 1 103 ? 8.259 -6.758 -4.051 1.00 86.38 103 GLU A O 1
ATOM 804 N N . LEU A 1 104 ? 6.010 -6.909 -3.962 1.00 84.69 104 LEU A N 1
ATOM 805 C CA . LEU A 1 104 ? 5.821 -5.674 -3.197 1.00 84.69 104 LEU A CA 1
ATOM 806 C C . LEU A 1 104 ? 6.558 -5.767 -1.856 1.00 84.69 104 LEU A C 1
ATOM 808 O O . LEU A 1 104 ? 6.201 -6.568 -0.991 1.00 84.69 104 LEU A O 1
ATOM 812 N N . GLN A 1 105 ? 7.553 -4.905 -1.680 1.00 85.81 105 GLN A N 1
ATOM 813 C CA . GLN A 1 105 ? 8.309 -4.777 -0.445 1.00 85.81 105 GLN A CA 1
ATOM 814 C C . GLN A 1 105 ? 7.591 -3.790 0.472 1.00 85.81 105 GLN A C 1
ATOM 816 O O . GLN A 1 105 ? 7.443 -2.614 0.139 1.00 85.81 105 GLN A O 1
ATOM 821 N N . CYS A 1 106 ? 7.136 -4.268 1.627 1.00 86.25 106 CYS A N 1
ATOM 822 C CA . CYS A 1 106 ? 6.472 -3.461 2.647 1.00 86.25 106 CYS A CA 1
ATOM 823 C C . CYS A 1 106 ? 7.461 -3.149 3.778 1.00 86.25 106 CYS A C 1
ATOM 825 O O . CYS A 1 106 ? 8.143 -4.049 4.267 1.00 86.25 106 CYS A O 1
ATOM 827 N N . GLY A 1 107 ? 7.567 -1.883 4.191 1.00 77.19 107 GLY A N 1
ATOM 828 C CA . GLY A 1 107 ? 8.550 -1.505 5.220 1.00 77.19 107 GLY A CA 1
ATOM 829 C C . GLY A 1 107 ? 8.711 -0.013 5.505 1.00 77.19 107 GLY A C 1
ATOM 830 O O . GLY A 1 107 ? 9.281 0.343 6.533 1.00 77.19 107 GLY A O 1
ATOM 831 N N . ASN A 1 108 ? 8.162 0.865 4.660 1.00 75.44 108 ASN A N 1
ATOM 832 C CA . ASN A 1 108 ? 8.210 2.320 4.879 1.00 75.44 108 ASN A CA 1
ATOM 833 C C . ASN A 1 108 ? 7.197 2.821 5.920 1.00 75.44 108 ASN A C 1
ATOM 835 O O . ASN A 1 108 ? 7.181 3.999 6.266 1.00 75.44 108 ASN A O 1
ATOM 839 N N . GLY A 1 109 ? 6.352 1.932 6.434 1.00 82.94 109 GLY A N 1
ATOM 840 C CA . GLY A 1 109 ? 5.396 2.227 7.487 1.00 82.94 109 GLY A CA 1
ATOM 841 C C . GLY A 1 109 ? 4.385 1.102 7.607 1.00 82.94 109 GLY A C 1
ATOM 842 O O . GLY A 1 109 ? 3.904 0.586 6.600 1.00 82.94 109 GLY A O 1
ATOM 843 N N . SER A 1 110 ? 4.066 0.718 8.836 1.00 88.44 110 SER A N 1
ATOM 844 C CA . SER A 1 110 ? 3.023 -0.262 9.109 1.00 88.44 110 SER A CA 1
ATOM 845 C C . SER A 1 110 ? 2.239 0.141 10.346 1.00 88.44 110 SER A C 1
ATOM 847 O O . SER A 1 110 ? 2.839 0.537 11.349 1.00 88.44 110 SER A O 1
ATOM 849 N N . PHE A 1 111 ? 0.921 -0.000 10.297 1.00 89.06 111 PHE A N 1
ATOM 850 C CA . PHE A 1 111 ? 0.036 0.300 11.410 1.00 89.06 111 PHE A CA 1
ATOM 851 C C . PHE A 1 111 ? -0.920 -0.864 11.650 1.00 89.06 111 PHE A C 1
ATOM 853 O O . PHE A 1 111 ? -1.776 -1.171 10.820 1.00 89.06 111 PHE A O 1
ATOM 860 N N . HIS A 1 112 ? -0.757 -1.531 12.791 1.00 91.25 112 HIS A N 1
ATOM 861 C CA . HIS A 1 112 ? -1.662 -2.591 13.223 1.00 91.25 112 HIS A CA 1
A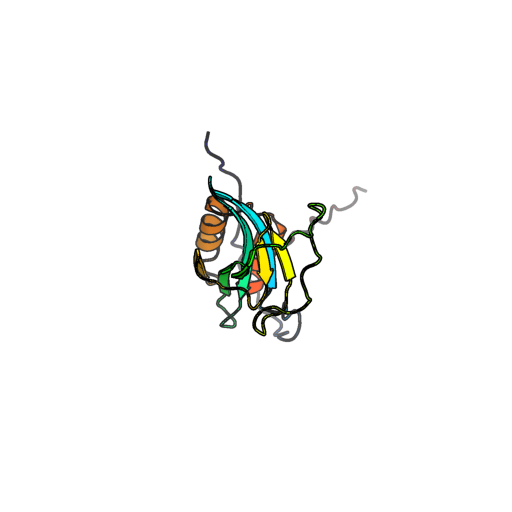TOM 862 C C . HIS A 1 112 ? -2.799 -1.988 14.035 1.00 91.25 112 HIS A C 1
ATOM 864 O O . HIS A 1 112 ? -2.566 -1.233 14.980 1.00 91.25 112 HIS A O 1
ATOM 870 N N . PHE A 1 113 ? -4.031 -2.319 13.670 1.00 88.81 113 PHE A N 1
ATOM 871 C CA . PHE A 1 113 ? -5.213 -1.784 14.316 1.00 88.81 113 PHE A CA 1
ATOM 872 C C . PHE A 1 113 ? -6.303 -2.834 14.498 1.00 88.81 113 PHE A C 1
ATOM 874 O O . PHE A 1 113 ? -6.335 -3.889 13.870 1.00 88.81 113 PHE A O 1
ATOM 881 N N . THR A 1 114 ? -7.201 -2.524 15.418 1.00 88.75 114 THR A N 1
ATOM 882 C CA . THR A 1 114 ? -8.383 -3.312 15.762 1.00 88.75 114 THR A CA 1
ATOM 883 C C . THR A 1 114 ? -9.587 -2.385 15.750 1.00 88.75 114 THR A C 1
ATOM 885 O O . THR A 1 114 ? -9.454 -1.172 15.581 1.00 88.75 114 THR A O 1
ATOM 888 N N . LYS A 1 115 ? -10.774 -2.914 16.038 1.00 85.31 115 LYS A N 1
ATOM 889 C CA . LYS A 1 115 ? -11.984 -2.100 16.195 1.00 85.31 115 LYS A CA 1
ATOM 890 C C . LYS A 1 115 ? -11.839 -0.944 17.196 1.00 85.31 115 LYS A C 1
ATOM 892 O O . LYS A 1 115 ? -12.478 0.091 17.029 1.00 85.31 115 LYS A O 1
ATOM 897 N N . GLN A 1 116 ? -11.005 -1.104 18.226 1.00 86.12 116 GLN A N 1
ATOM 898 C CA . GLN A 1 116 ? -10.784 -0.079 19.254 1.00 86.12 116 GLN A CA 1
ATOM 899 C C . GLN A 1 116 ? -9.804 1.011 18.811 1.00 86.12 116 GLN A C 1
ATOM 901 O O . GLN A 1 116 ? -9.958 2.156 19.221 1.00 86.12 116 GLN A O 1
ATOM 906 N N . THR A 1 117 ? -8.830 0.656 17.972 1.00 89.06 117 THR A N 1
ATOM 907 C CA . THR A 1 117 ? -7.772 1.553 17.472 1.00 89.06 117 THR A CA 1
ATOM 908 C C . THR A 1 117 ? -7.991 1.971 16.015 1.00 89.06 117 THR A C 1
ATOM 910 O O . THR A 1 117 ? -7.111 2.538 15.375 1.00 89.06 117 THR A O 1
ATOM 913 N N . LEU A 1 118 ? -9.190 1.719 15.483 1.00 86.50 118 LEU A N 1
ATOM 914 C CA . LEU A 1 118 ? -9.655 2.252 14.208 1.00 86.50 118 LEU A CA 1
ATOM 915 C C . LEU A 1 118 ? -9.528 3.787 14.111 1.00 86.50 118 LEU A C 1
ATOM 917 O O . LEU A 1 118 ? -9.054 4.244 13.073 1.00 86.50 118 LEU A O 1
ATOM 921 N N . PRO A 1 119 ? -9.904 4.604 15.123 1.00 86.19 119 PRO A N 1
ATOM 922 C CA . PRO A 1 119 ? -9.696 6.050 15.030 1.00 86.19 119 PRO A CA 1
ATOM 923 C C . PRO A 1 119 ? -8.213 6.412 14.889 1.00 86.19 119 PRO A C 1
ATOM 925 O O . PRO A 1 119 ? -7.892 7.252 14.056 1.00 86.19 119 PRO A O 1
ATOM 928 N N . ASP A 1 120 ? -7.314 5.732 15.605 1.00 88.19 120 ASP A N 1
ATOM 929 C CA . ASP A 1 120 ? -5.868 5.939 15.477 1.00 88.19 120 ASP A CA 1
ATOM 930 C C . ASP A 1 120 ? -5.358 5.572 14.073 1.00 88.19 120 ASP A C 1
ATOM 932 O O . ASP A 1 120 ? -4.505 6.267 13.525 1.00 88.19 120 ASP A O 1
ATOM 936 N N . ALA A 1 121 ? -5.907 4.519 13.454 1.00 86.81 121 ALA A N 1
ATOM 937 C CA . ALA A 1 121 ? -5.576 4.142 12.078 1.00 86.81 121 ALA A CA 1
ATOM 938 C C . ALA A 1 121 ? -6.031 5.203 11.066 1.00 86.81 121 ALA A C 1
ATOM 940 O O . ALA A 1 121 ? -5.304 5.519 10.124 1.00 86.81 121 ALA A O 1
ATOM 941 N N . ILE A 1 122 ? -7.218 5.781 11.274 1.00 85.56 122 ILE A N 1
ATOM 942 C CA . ILE A 1 122 ? -7.733 6.883 10.455 1.00 85.56 122 ILE A CA 1
ATOM 943 C C . ILE A 1 122 ? -6.862 8.128 10.647 1.00 85.56 122 ILE A C 1
ATOM 945 O O . ILE A 1 122 ? -6.524 8.779 9.668 1.00 85.56 122 ILE A O 1
ATOM 949 N N . GLU A 1 123 ? -6.448 8.457 11.872 1.00 86.94 123 GLU A N 1
ATOM 950 C CA . GLU A 1 123 ? -5.532 9.580 12.110 1.00 86.94 123 GLU A CA 1
ATOM 951 C C . GLU A 1 123 ? -4.165 9.352 11.453 1.00 86.94 123 GLU A C 1
ATOM 953 O O . GLU A 1 123 ? -3.647 10.251 10.790 1.00 86.94 123 GLU A O 1
ATOM 958 N N . TRP A 1 124 ? -3.615 8.139 11.558 1.00 87.31 124 TRP A N 1
ATOM 959 C CA . TRP A 1 124 ? -2.367 7.762 10.895 1.00 87.31 124 TRP A CA 1
ATOM 960 C C . TRP A 1 124 ? -2.466 7.914 9.374 1.00 87.31 124 TRP A C 1
ATOM 962 O O . TRP A 1 124 ? -1.563 8.475 8.745 1.00 87.31 124 TRP A O 1
ATOM 972 N N . LEU A 1 125 ? -3.586 7.486 8.783 1.00 85.31 125 LEU A N 1
ATOM 973 C CA . LEU A 1 125 ? -3.859 7.711 7.370 1.00 85.31 125 LEU A CA 1
ATOM 974 C C . LEU A 1 125 ? -4.084 9.183 7.055 1.00 85.31 125 LEU A C 1
ATOM 976 O O . LEU A 1 125 ? -3.660 9.601 6.001 1.00 85.31 125 LEU A O 1
ATOM 980 N N . GLY A 1 126 ? -4.687 9.989 7.921 1.00 81.75 126 GLY A N 1
ATOM 981 C CA . GLY A 1 126 ? -4.940 11.407 7.636 1.00 81.75 126 GLY A CA 1
ATOM 982 C C . GLY A 1 126 ? -3.672 12.245 7.558 1.00 81.75 126 GLY A C 1
ATOM 983 O O . GLY A 1 126 ? -3.622 13.220 6.811 1.00 81.75 126 GLY A O 1
ATOM 984 N N . ASP A 1 127 ? -2.646 11.852 8.310 1.00 78.62 127 ASP A N 1
ATOM 985 C CA . ASP A 1 127 ? -1.332 12.493 8.273 1.00 78.62 127 ASP A CA 1
ATOM 986 C C . ASP A 1 127 ? -0.510 12.039 7.053 1.00 78.62 127 ASP A C 1
ATOM 988 O O . ASP A 1 127 ? 0.255 12.817 6.484 1.00 78.62 127 ASP A O 1
ATOM 992 N N . ASN A 1 128 ? -0.709 10.791 6.609 1.00 71.56 128 ASN A N 1
ATOM 993 C CA . ASN A 1 128 ? 0.138 10.157 5.598 1.00 71.56 128 ASN A CA 1
ATOM 994 C C . ASN A 1 128 ? -0.523 9.963 4.226 1.00 71.56 128 ASN A C 1
ATOM 996 O O . ASN A 1 128 ? 0.196 9.811 3.251 1.00 71.56 128 ASN A O 1
ATOM 1000 N N . TRP A 1 129 ? -1.844 9.950 4.104 1.00 81.81 129 TRP A N 1
ATOM 1001 C CA . TRP A 1 129 ? -2.608 9.527 2.924 1.00 81.81 129 TRP A CA 1
ATOM 1002 C C . TRP A 1 129 ? -3.892 10.357 2.759 1.00 81.81 129 TRP A C 1
ATOM 1004 O O . TRP A 1 129 ? -4.474 10.869 3.711 1.00 81.81 129 TRP A O 1
ATOM 1014 N N . ASN A 1 130 ? -4.379 10.494 1.523 1.00 77.25 130 ASN A N 1
ATOM 1015 C CA . ASN A 1 130 ? -5.653 11.172 1.288 1.00 77.25 130 ASN A CA 1
ATOM 1016 C C . ASN A 1 130 ? -6.815 10.206 1.559 1.00 77.25 130 ASN A C 1
ATOM 1018 O O . ASN A 1 130 ? -7.165 9.393 0.701 1.00 77.25 130 ASN A O 1
ATOM 1022 N N . ILE A 1 131 ? -7.388 10.269 2.761 1.00 73.75 131 ILE A N 1
ATOM 1023 C CA . ILE A 1 131 ? -8.469 9.364 3.158 1.00 73.75 131 ILE A CA 1
ATOM 1024 C C . ILE A 1 131 ? -9.759 9.733 2.423 1.00 73.75 131 ILE A C 1
ATOM 1026 O O . ILE A 1 131 ? -10.308 10.819 2.611 1.00 73.75 131 ILE A O 1
ATOM 1030 N N . SER A 1 132 ? -10.255 8.807 1.606 1.00 77.62 132 SER A N 1
ATOM 1031 C CA . SER A 1 132 ? -11.610 8.875 1.049 1.00 77.62 132 SER A CA 1
ATOM 1032 C C . SER A 1 132 ? -12.591 8.129 1.954 1.00 77.62 132 SER A C 1
ATOM 1034 O O . SER A 1 132 ? -12.183 7.251 2.716 1.00 77.62 132 SER A O 1
ATOM 1036 N N . ASP A 1 133 ? -13.880 8.455 1.864 1.00 77.88 133 ASP A N 1
ATOM 1037 C CA . ASP A 1 133 ? -14.926 7.797 2.663 1.00 77.88 133 ASP A CA 1
ATOM 1038 C C . ASP A 1 133 ? -14.947 6.273 2.427 1.00 77.88 133 ASP A C 1
ATOM 1040 O O . ASP A 1 133 ? -15.012 5.507 3.386 1.00 77.88 133 ASP A O 1
ATOM 1044 N N . ASP A 1 134 ? -14.724 5.836 1.181 1.00 79.81 134 ASP A N 1
ATOM 1045 C CA . ASP A 1 134 ? -14.543 4.426 0.813 1.00 79.81 134 ASP A CA 1
ATOM 1046 C C . ASP A 1 134 ? -13.392 3.747 1.569 1.00 79.81 134 ASP A C 1
ATOM 1048 O O . ASP A 1 134 ? -13.531 2.621 2.035 1.00 79.81 134 ASP A O 1
ATOM 1052 N N . VAL A 1 135 ? -12.259 4.432 1.758 1.00 82.31 135 VAL A N 1
ATOM 1053 C CA . VAL A 1 135 ? -11.114 3.869 2.494 1.00 82.31 135 VAL A CA 1
ATOM 1054 C C . VAL A 1 135 ? -11.475 3.693 3.968 1.00 82.31 135 VAL A C 1
ATOM 1056 O O . VAL A 1 135 ? -11.196 2.649 4.548 1.00 82.31 135 VAL A O 1
ATOM 1059 N N . CYS A 1 136 ? -12.142 4.676 4.578 1.00 81.62 136 CYS A N 1
ATOM 1060 C CA . CYS A 1 136 ? -12.645 4.549 5.949 1.00 81.62 136 CYS A CA 1
ATOM 1061 C C . CYS A 1 136 ? -13.640 3.391 6.096 1.00 81.62 136 CYS A C 1
ATOM 1063 O O . CYS A 1 136 ? -13.590 2.673 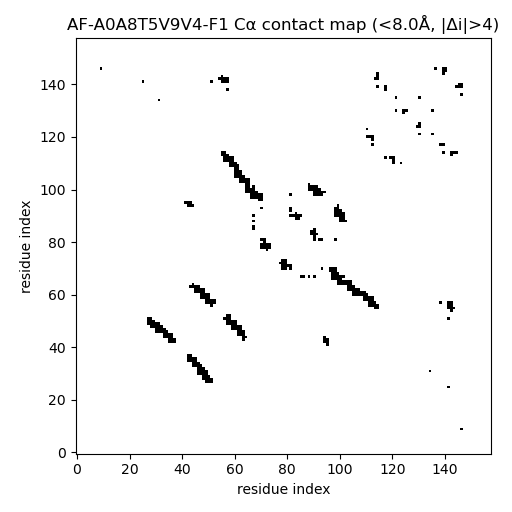7.098 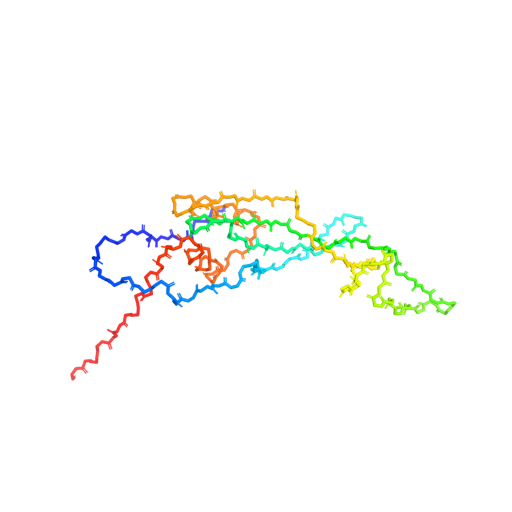1.00 81.62 136 CYS A O 1
ATOM 1065 N N . HIS A 1 137 ? -14.529 3.217 5.115 1.00 82.75 137 HIS A N 1
ATOM 1066 C CA . HIS A 1 137 ? -15.484 2.116 5.079 1.00 82.75 137 HIS A CA 1
ATOM 1067 C C . HIS A 1 137 ? -14.758 0.770 5.059 1.00 82.75 137 HIS A C 1
ATOM 1069 O O . HIS A 1 137 ? -14.988 -0.053 5.939 1.00 82.75 137 HIS A O 1
ATOM 1075 N N . GLU A 1 138 ? -13.798 0.601 4.152 1.00 83.31 138 GLU A N 1
ATOM 1076 C CA . GLU A 1 138 ? -13.005 -0.624 4.010 1.00 83.31 138 GLU A CA 1
ATOM 1077 C C . GLU A 1 138 ? -12.224 -0.974 5.286 1.00 83.31 138 GLU A C 1
ATOM 1079 O O . GLU A 1 138 ? -12.161 -2.138 5.675 1.00 83.31 138 GLU A O 1
ATOM 1084 N N . LEU A 1 139 ? -11.655 0.015 5.987 1.00 84.75 139 LEU A N 1
ATOM 1085 C CA . LEU A 1 139 ? -10.968 -0.213 7.267 1.00 84.75 139 LEU A CA 1
ATOM 1086 C C . LEU A 1 139 ? -11.930 -0.664 8.360 1.00 84.75 139 LEU A C 1
ATOM 1088 O O . LEU A 1 139 ? -11.601 -1.544 9.156 1.00 84.75 139 LEU A O 1
ATOM 1092 N N . ALA A 1 140 ? -13.104 -0.035 8.421 1.00 84.31 140 ALA A N 1
ATOM 109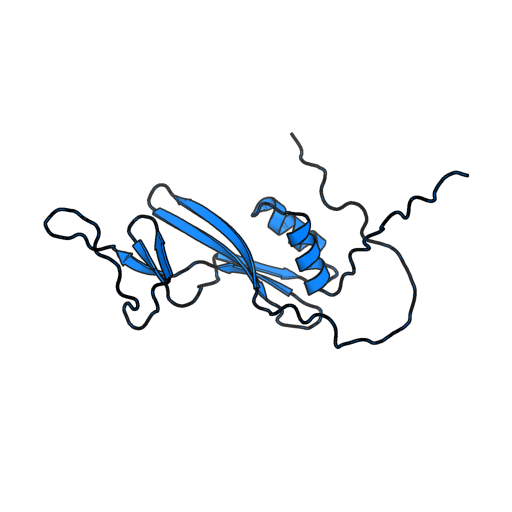3 C CA . ALA A 1 140 ? -14.132 -0.377 9.385 1.00 84.31 140 ALA A CA 1
ATOM 1094 C C . ALA A 1 140 ? -14.657 -1.795 9.121 1.00 84.31 140 ALA A C 1
ATOM 1096 O O . ALA A 1 140 ? -14.695 -2.609 10.044 1.00 84.31 140 ALA A O 1
ATOM 1097 N N . GLU A 1 141 ? -14.959 -2.130 7.867 1.00 83.38 141 GLU A N 1
ATOM 1098 C CA . GLU A 1 141 ? -15.343 -3.481 7.456 1.00 83.38 141 GLU A CA 1
ATOM 1099 C C . GLU A 1 141 ? -14.248 -4.505 7.768 1.00 83.38 141 GLU A C 1
ATOM 1101 O O . GLU A 1 141 ? -14.536 -5.575 8.313 1.00 83.38 141 GLU A O 1
ATOM 1106 N N . ALA A 1 142 ? -12.978 -4.152 7.545 1.00 82.94 142 ALA A N 1
ATOM 1107 C CA . ALA A 1 142 ? -11.849 -5.026 7.841 1.00 82.94 142 ALA A CA 1
ATOM 1108 C C . ALA A 1 142 ? -11.801 -5.462 9.307 1.00 82.94 142 ALA A C 1
ATOM 1110 O O . ALA A 1 142 ? -11.444 -6.602 9.582 1.00 82.94 142 ALA A O 1
ATOM 1111 N N . VAL A 1 143 ? -12.207 -4.613 10.250 1.00 83.25 143 VAL A N 1
ATOM 1112 C CA . VAL A 1 143 ? -12.240 -4.944 11.688 1.00 83.25 143 VAL A CA 1
ATOM 1113 C C . VAL A 1 143 ? -13.649 -5.262 12.204 1.00 83.25 143 VAL A C 1
ATOM 1115 O O . VAL A 1 143 ? -13.884 -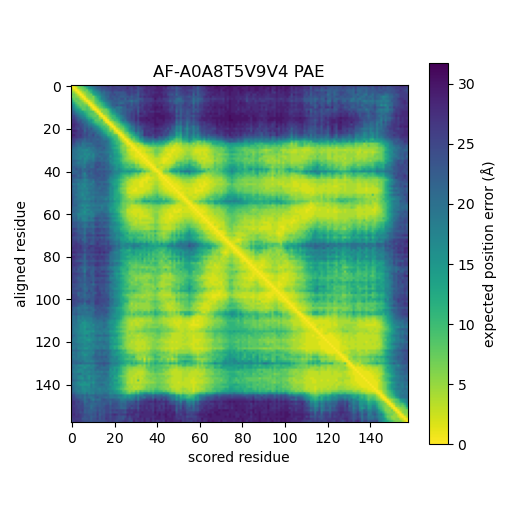5.271 13.413 1.00 83.25 143 VAL A O 1
ATOM 1118 N N . GLY A 1 144 ? -14.623 -5.491 11.316 1.00 77.88 144 GLY A N 1
ATOM 1119 C CA . GLY A 1 144 ? -16.005 -5.793 11.710 1.00 77.88 144 GLY A CA 1
ATOM 1120 C C . GLY A 1 144 ? -16.704 -4.633 12.438 1.00 77.88 144 GLY A C 1
ATOM 1121 O O . GLY A 1 144 ? -17.558 -4.829 13.316 1.00 77.88 144 GLY A O 1
ATOM 1122 N N . ALA A 1 145 ? -16.318 -3.396 12.137 1.00 72.31 145 ALA A N 1
ATOM 1123 C CA . ALA A 1 145 ? -17.044 -2.198 12.517 1.00 72.31 145 ALA A CA 1
ATOM 1124 C C . ALA A 1 145 ? -18.090 -1.888 11.438 1.00 72.31 145 ALA A C 1
ATOM 1126 O O . ALA A 1 145 ? -17.776 -1.433 10.346 1.00 72.31 145 ALA A O 1
ATOM 1127 N N . THR A 1 146 ? -19.362 -2.119 11.752 1.00 61.75 146 THR A N 1
ATOM 1128 C CA . THR A 1 146 ? -20.477 -1.736 10.882 1.00 61.75 146 THR A CA 1
ATOM 1129 C C . THR A 1 146 ? -20.568 -0.215 10.801 1.00 61.75 146 THR A C 1
ATOM 1131 O O . THR A 1 146 ? -20.943 0.438 11.783 1.00 61.75 146 THR A O 1
ATOM 1134 N N . THR A 1 147 ? -20.256 0.362 9.643 1.00 54.88 147 THR A N 1
ATOM 1135 C CA . THR A 1 147 ? -20.619 1.747 9.341 1.00 54.88 147 THR A CA 1
ATOM 1136 C C . THR A 1 147 ? -22.113 1.752 9.016 1.00 54.88 147 THR A C 1
ATOM 1138 O O . THR A 1 147 ? -22.578 1.198 8.026 1.00 54.88 147 THR A O 1
ATOM 1141 N N . GLY A 1 148 ? -22.926 2.274 9.931 1.00 49.16 148 GLY A N 1
ATOM 1142 C CA . GLY A 1 148 ? -24.369 2.323 9.730 1.00 49.16 148 GLY A CA 1
ATOM 1143 C C . GLY A 1 148 ? -24.716 3.300 8.610 1.00 49.16 148 GLY A C 1
ATOM 1144 O O . GLY A 1 148 ? -24.866 4.492 8.874 1.00 49.16 148 GLY A O 1
ATOM 1145 N N . SER A 1 149 ? -24.878 2.809 7.379 1.00 42.84 149 SER A N 1
ATOM 1146 C CA . SER A 1 149 ? -25.514 3.539 6.283 1.00 42.84 149 SER A CA 1
ATOM 1147 C C . SER A 1 149 ? -26.961 3.829 6.680 1.00 42.84 149 SER A C 1
ATOM 1149 O O . SER A 1 149 ? -27.872 3.036 6.453 1.00 42.84 149 SER A O 1
ATOM 1151 N N . THR A 1 150 ? -27.196 4.968 7.328 1.00 41.72 150 THR A N 1
ATOM 1152 C CA . THR A 1 150 ? -28.551 5.464 7.576 1.00 41.72 150 THR A CA 1
ATOM 1153 C C . THR A 1 150 ? -29.072 6.056 6.271 1.00 41.72 150 THR A C 1
ATOM 1155 O O . THR A 1 150 ? -29.101 7.270 6.071 1.00 41.72 150 THR A O 1
ATOM 1158 N N . THR A 1 151 ? -29.486 5.167 5.364 1.00 40.03 151 THR A N 1
ATOM 1159 C CA . THR A 1 151 ? -30.414 5.477 4.275 1.00 40.03 151 THR A CA 1
ATOM 1160 C C . THR A 1 151 ? -31.645 6.102 4.915 1.00 40.03 151 THR A C 1
ATOM 1162 O O . THR A 1 151 ? -32.497 5.422 5.483 1.00 40.03 151 THR A O 1
ATOM 1165 N N . THR A 1 152 ? -31.689 7.431 4.902 1.00 45.09 152 THR A N 1
ATOM 1166 C CA . THR A 1 152 ? -32.835 8.195 5.377 1.00 45.09 152 THR A CA 1
ATOM 1167 C C . THR A 1 152 ? -33.920 8.049 4.320 1.00 45.09 152 THR A C 1
ATOM 1169 O O . THR A 1 152 ? -33.982 8.805 3.351 1.00 45.09 152 THR A O 1
ATOM 1172 N N . GLU A 1 153 ? -34.738 7.014 4.494 1.00 45.12 153 GLU A N 1
ATOM 1173 C CA . GLU A 1 153 ? -36.001 6.805 3.798 1.00 45.12 153 GLU A CA 1
ATOM 1174 C C . GLU A 1 153 ? -36.871 8.057 3.987 1.00 45.12 153 GLU A C 1
ATOM 1176 O O . GLU A 1 153 ? -37.465 8.305 5.037 1.00 45.12 153 GLU A O 1
ATOM 1181 N N . SER A 1 154 ? -36.867 8.922 2.973 1.00 46.47 154 SER A N 1
ATOM 1182 C CA . SER A 1 154 ? -37.710 10.110 2.931 1.00 46.47 154 SER A CA 1
ATOM 1183 C C . SER A 1 154 ? -39.134 9.678 2.589 1.00 46.47 154 SER A C 1
ATOM 1185 O O . SER A 1 154 ? -39.442 9.387 1.435 1.00 46.47 154 SER A O 1
ATOM 1187 N N . LEU A 1 155 ? -39.998 9.631 3.607 1.00 52.06 155 LEU A N 1
ATOM 1188 C CA . LEU A 1 155 ? -41.441 9.424 3.465 1.00 52.06 155 LEU A CA 1
ATOM 1189 C C . LEU A 1 155 ? -42.067 10.443 2.487 1.00 52.06 155 LEU A C 1
ATOM 1191 O O . LEU A 1 155 ? -41.824 11.648 2.631 1.00 52.06 155 LEU A O 1
ATOM 1195 N N . PRO A 1 156 ? -42.931 10.015 1.546 1.00 59.25 156 PRO A N 1
ATOM 1196 C CA . PRO A 1 156 ? -43.682 10.937 0.705 1.00 59.25 156 PRO A CA 1
ATOM 1197 C C . PRO A 1 156 ? -44.758 11.654 1.534 1.00 59.25 156 PRO A C 1
ATOM 1199 O O . PRO A 1 156 ? -45.535 11.026 2.256 1.00 59.25 156 PRO A O 1
ATOM 1202 N N . LYS A 1 157 ? -44.803 12.988 1.433 1.00 52.69 157 LYS A N 1
ATOM 1203 C CA . LYS A 1 157 ? -45.916 13.788 1.961 1.00 52.69 157 LYS A CA 1
ATOM 1204 C C . LYS A 1 157 ? -47.170 13.556 1.112 1.00 52.69 157 LYS A C 1
ATOM 1206 O O . LYS A 1 157 ? -47.080 13.491 -0.111 1.00 52.69 157 LYS A O 1
ATOM 1211 N N . SER A 1 158 ? -48.279 13.413 1.836 1.00 67.50 158 SER A N 1
ATOM 1212 C CA . SER A 1 158 ? -49.649 13.112 1.405 1.00 67.50 158 SER A CA 1
ATOM 1213 C C . SER A 1 158 ? -50.242 14.066 0.377 1.00 67.50 158 SER A C 1
ATOM 1215 O O . SER A 1 158 ? -49.834 15.250 0.364 1.00 67.50 158 SER A O 1
#

pLDDT: mean 74.64, std 17.98, range [33.81, 91.44]

Solvent-accessible surface area (backbone atoms only — not comparable to full-atom values): 10048 Å² total; per-residue (Å²): 136,82,91,81,85,81,89,87,86,90,87,84,83,87,81,93,83,78,94,70,94,80,79,77,81,73,73,64,73,34,78,79,47,71,46,80,45,72,57,102,84,51,50,49,58,41,32,38,34,41,34,59,91,47,80,56,27,31,32,40,32,34,22,29,60,40,76,75,42,73,59,53,62,48,99,87,68,49,79,51,81,77,61,68,55,55,97,92,26,47,48,76,49,72,47,84,58,26,30,26,20,51,68,72,48,65,74,86,41,73,50,80,32,30,64,87,39,41,66,58,50,50,51,54,37,59,79,75,43,91,78,46,73,69,54,56,48,53,55,30,52,53,24,71,39,82,78,79,80,77,76,76,80,76,76,81,83,131

Mean predicted aligned error: 13.03 Å

Radius of gyration: 21.22 Å; Cα contacts (8 Å, |Δi|>4): 225; chains: 1; bounding box: 72×43×52 Å